Protein AF-A0A963SQX0-F1 (afdb_monomer_lite)

Secondary structure (DSSP, 8-state):
---TT---TT--HHHHHHHHHHHHHHHHHHHHHHHH-GGGTTSSS--HHHHHHHHHHHHHHHHHHHHHHHHT--TTSHHHHHHHHHHHHHHHHHT-

Sequence (96 aa):
MSDVNDIPKDLTFEQVVDGIEKFVITIEEEVEIHHSHPEWMDFDERCREEVNLLIRAAIIMDMLEGAIKHFNIPEDHDLHIRIIAARDYFETIDQV

Foldseek 3Di:
DDDPPVDPPPDDPVNLVVVLVVLLVVLVVLVVVCVVCCVQVVDPDGDPVRVVSLVVNVVSLVVSVVSCVVSVPDCPDPSNVSSVVSVVVSVVVVVD

Structure (mmCIF, N/CA/C/O backbone):
data_AF-A0A963SQX0-F1
#
_entry.id   AF-A0A963SQX0-F1
#
loop_
_atom_site.group_PDB
_atom_site.id
_atom_site.type_symbol
_atom_site.label_atom_id
_atom_site.label_alt_id
_atom_site.label_comp_id
_atom_site.label_asym_id
_atom_site.label_entity_id
_atom_site.label_seq_id
_atom_site.pdbx_PDB_ins_code
_atom_site.Cartn_x
_atom_site.Cartn_y
_atom_site.Cartn_z
_atom_site.occupancy
_atom_site.B_iso_or_equiv
_atom_site.auth_seq_id
_atom_site.auth_comp_id
_atom_site.auth_asym_id
_atom_site.auth_atom_id
_atom_site.pdbx_PDB_model_num
ATOM 1 N N . MET A 1 1 ? 16.313 -3.284 28.911 1.00 43.00 1 MET A N 1
ATOM 2 C CA . MET A 1 1 ? 15.755 -3.752 27.630 1.00 43.00 1 MET A CA 1
ATOM 3 C C . MET A 1 1 ? 14.259 -3.767 27.840 1.00 43.00 1 MET A C 1
ATOM 5 O O . MET A 1 1 ? 13.845 -4.457 28.760 1.00 43.00 1 MET A O 1
ATOM 9 N N . SER A 1 2 ? 13.508 -2.907 27.148 1.00 48.09 2 SER A N 1
ATOM 10 C CA . SER A 1 2 ? 12.045 -2.997 27.162 1.00 48.09 2 SER A CA 1
ATOM 11 C C . SER A 1 2 ? 11.666 -4.272 26.428 1.00 48.09 2 SER A C 1
ATOM 13 O O . SER A 1 2 ? 12.240 -4.564 25.374 1.00 48.09 2 SER A O 1
ATOM 15 N N . ASP A 1 3 ? 10.780 -5.054 27.021 1.00 51.62 3 ASP A N 1
ATOM 16 C CA . ASP A 1 3 ? 10.271 -6.257 26.384 1.00 51.62 3 ASP A CA 1
ATOM 17 C C . ASP A 1 3 ? 9.454 -5.830 25.156 1.00 51.62 3 ASP A C 1
ATOM 19 O O . ASP A 1 3 ? 8.812 -4.782 25.173 1.00 51.62 3 ASP A O 1
ATOM 23 N N . VAL A 1 4 ? 9.434 -6.618 24.080 1.00 53.97 4 VAL A N 1
ATOM 24 C CA . VAL A 1 4 ? 8.582 -6.314 22.902 1.00 53.97 4 VAL A CA 1
ATOM 25 C C . VAL A 1 4 ? 7.089 -6.275 23.291 1.00 53.97 4 VAL A C 1
ATOM 27 O O . VAL A 1 4 ? 6.268 -5.686 22.596 1.00 53.97 4 VAL A O 1
ATOM 30 N N . ASN A 1 5 ? 6.753 -6.833 24.457 1.00 54.88 5 ASN A N 1
ATOM 31 C CA . ASN A 1 5 ? 5.430 -6.791 25.070 1.00 54.88 5 ASN A CA 1
ATOM 32 C C . ASN A 1 5 ? 5.145 -5.518 25.897 1.00 54.88 5 ASN A C 1
ATOM 34 O O . ASN A 1 5 ? 4.034 -5.380 26.408 1.00 54.88 5 ASN A O 1
ATOM 38 N N . ASP A 1 6 ? 6.095 -4.583 26.028 1.00 61.09 6 ASP A N 1
ATOM 39 C CA . ASP A 1 6 ? 5.907 -3.279 26.689 1.00 61.09 6 ASP A CA 1
ATOM 40 C C . ASP A 1 6 ? 5.185 -2.277 25.768 1.00 61.09 6 ASP A C 1
ATOM 42 O O . ASP A 1 6 ? 5.562 -1.108 25.658 1.00 61.09 6 ASP A O 1
ATOM 46 N N . ILE A 1 7 ? 4.131 -2.726 25.084 1.00 61.44 7 ILE A N 1
ATOM 47 C CA . ILE A 1 7 ? 3.237 -1.819 24.367 1.00 61.44 7 ILE A CA 1
ATOM 48 C C . ILE A 1 7 ? 2.573 -0.931 25.429 1.00 61.44 7 ILE A C 1
ATOM 50 O O . ILE A 1 7 ? 1.991 -1.467 26.382 1.00 61.44 7 ILE A O 1
ATOM 54 N N . PRO A 1 8 ? 2.660 0.409 25.312 1.00 68.06 8 PRO A N 1
ATOM 55 C CA . PRO A 1 8 ? 1.982 1.308 26.230 1.00 68.06 8 PRO A CA 1
ATOM 56 C C . PRO A 1 8 ? 0.507 0.916 26.324 1.00 68.06 8 PRO A C 1
ATOM 58 O O . PRO A 1 8 ? -0.212 0.923 25.326 1.00 68.06 8 PRO A O 1
ATOM 61 N N . LYS A 1 9 ? 0.055 0.566 27.532 1.00 65.06 9 LYS A N 1
ATOM 62 C CA . LYS A 1 9 ? -1.322 0.103 27.789 1.00 65.06 9 LYS A CA 1
ATOM 63 C C . LYS A 1 9 ? -2.381 1.183 27.535 1.00 65.06 9 LYS A C 1
ATOM 65 O O . LYS A 1 9 ? -3.572 0.894 27.605 1.00 65.06 9 LYS A O 1
ATOM 70 N N . ASP A 1 10 ? -1.930 2.393 27.222 1.00 78.12 10 ASP A N 1
ATOM 71 C CA . ASP A 1 10 ? -2.728 3.607 27.120 1.00 78.12 10 ASP A CA 1
ATOM 72 C C . ASP A 1 10 ? -2.865 4.084 25.660 1.00 78.12 10 ASP A C 1
ATOM 74 O O . ASP A 1 10 ? -3.369 5.180 25.422 1.00 78.12 10 ASP A O 1
ATOM 78 N N . LEU A 1 11 ? -2.397 3.295 24.681 1.00 79.94 11 LEU A N 1
ATOM 79 C CA . LEU A 1 11 ? -2.524 3.628 23.261 1.00 79.94 11 LEU A CA 1
ATOM 80 C C . LEU A 1 11 ? -3.991 3.602 22.826 1.00 79.94 11 LEU A C 1
ATOM 82 O O . LEU A 1 11 ? -4.683 2.591 22.971 1.00 79.94 11 LEU A O 1
ATOM 86 N N . THR A 1 12 ? -4.460 4.710 22.256 1.00 87.94 12 THR A N 1
ATOM 87 C CA . THR A 1 12 ? -5.770 4.749 21.605 1.00 87.94 12 THR A CA 1
ATOM 88 C C . THR A 1 12 ? -5.700 4.068 20.240 1.00 87.94 12 THR A C 1
ATOM 90 O O . THR A 1 12 ? -4.645 4.001 19.610 1.00 87.94 12 THR A O 1
ATOM 93 N N . PHE A 1 13 ? -6.845 3.588 19.750 1.00 86.69 13 PHE A N 1
ATOM 94 C CA . PHE A 1 13 ? -6.937 3.046 18.392 1.00 86.69 13 PHE A CA 1
ATOM 95 C C . PHE A 1 13 ? -6.481 4.069 17.339 1.00 86.69 13 PHE A C 1
ATOM 97 O O . PHE A 1 13 ? -5.756 3.715 16.422 1.00 86.69 13 PHE A O 1
ATOM 104 N N . GLU A 1 14 ? -6.819 5.347 17.522 1.00 89.31 14 GLU A N 1
ATOM 105 C CA . GLU A 1 14 ? -6.381 6.448 16.653 1.00 89.31 14 GLU A CA 1
ATOM 106 C C . GLU A 1 14 ? -4.850 6.582 16.611 1.00 89.31 14 GLU A C 1
ATOM 108 O O . GLU A 1 14 ? -4.270 6.648 15.537 1.00 89.31 14 GLU A O 1
ATOM 113 N N . GLN A 1 15 ? -4.164 6.501 17.756 1.00 89.00 15 GLN A N 1
ATOM 114 C CA . GLN A 1 15 ? -2.696 6.550 17.793 1.00 89.00 15 GLN A CA 1
ATOM 115 C C . GLN A 1 15 ? -2.040 5.346 17.105 1.00 89.00 15 GLN A C 1
ATOM 117 O O . GLN A 1 15 ? -0.957 5.471 16.530 1.00 89.00 15 GLN A O 1
ATOM 122 N N . VAL A 1 16 ? -2.676 4.175 17.179 1.00 88.88 16 VAL A N 1
ATOM 123 C CA . VAL A 1 16 ? -2.238 2.975 16.456 1.00 88.88 16 VAL A CA 1
ATOM 124 C C . VAL A 1 16 ? -2.424 3.173 14.951 1.00 88.88 16 VAL A C 1
ATOM 126 O O . VAL A 1 16 ? -1.488 2.926 14.195 1.00 88.88 16 VAL A O 1
ATOM 129 N N . VAL A 1 17 ? -3.592 3.664 14.529 1.00 90.31 17 VAL A N 1
ATOM 130 C CA . VAL A 1 17 ? -3.910 3.981 13.129 1.00 90.31 17 VAL A CA 1
ATOM 131 C C . VAL A 1 17 ? -2.913 4.993 12.563 1.00 90.31 17 VAL A C 1
ATOM 133 O O . VAL A 1 17 ? -2.271 4.681 11.566 1.00 90.31 17 VAL A O 1
ATOM 136 N N . ASP A 1 18 ? -2.676 6.119 13.239 1.00 90.25 18 ASP A N 1
ATOM 137 C CA . ASP A 1 18 ? -1.705 7.146 12.825 1.00 90.25 18 ASP A CA 1
ATOM 138 C C . ASP A 1 18 ? -0.273 6.594 12.715 1.00 90.25 18 ASP A C 1
ATOM 140 O O . ASP A 1 18 ? 0.531 7.016 11.877 1.00 90.25 18 ASP A O 1
ATOM 144 N N . GLY A 1 19 ? 0.082 5.663 13.605 1.00 89.62 19 GLY A N 1
ATOM 145 C CA . GLY A 1 19 ? 1.378 4.993 13.590 1.00 89.62 19 GLY A CA 1
ATOM 146 C C . GLY A 1 19 ? 1.539 4.089 12.371 1.00 89.62 19 GLY A C 1
ATOM 147 O O . GLY A 1 19 ? 2.576 4.132 11.709 1.00 89.62 19 GLY A O 1
ATOM 148 N N . ILE A 1 20 ? 0.510 3.299 12.069 1.00 92.62 20 ILE A N 1
ATOM 149 C CA . ILE A 1 20 ? 0.480 2.356 10.946 1.00 92.62 20 ILE A CA 1
ATOM 150 C C . ILE A 1 20 ? 0.375 3.094 9.614 1.00 92.62 20 ILE A C 1
ATOM 152 O O . ILE A 1 20 ? 1.039 2.707 8.657 1.00 92.62 20 ILE A O 1
ATOM 156 N N . GLU A 1 21 ? -0.379 4.192 9.559 1.00 93.94 21 GLU A N 1
ATOM 157 C CA . GLU A 1 21 ? -0.579 4.980 8.345 1.00 93.94 21 GLU A CA 1
ATOM 158 C C . GLU A 1 21 ? 0.742 5.440 7.724 1.00 93.94 21 GLU A C 1
ATOM 160 O O . GLU A 1 21 ? 0.893 5.413 6.508 1.00 93.94 21 GLU A O 1
ATOM 165 N N . LYS A 1 22 ? 1.752 5.763 8.535 1.00 91.06 22 LYS A N 1
ATOM 166 C CA . LYS A 1 22 ? 3.079 6.128 8.018 1.00 91.06 22 LYS A CA 1
ATOM 167 C C . LYS A 1 22 ? 3.747 4.992 7.253 1.00 91.06 22 LYS A C 1
ATOM 169 O O . LYS A 1 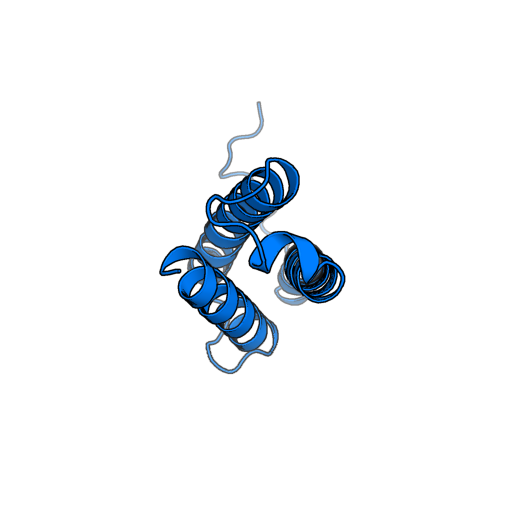22 ? 4.398 5.248 6.251 1.00 91.06 22 LYS A O 1
ATOM 174 N N . PHE A 1 23 ? 3.591 3.752 7.711 1.00 93.12 23 PHE A N 1
ATOM 175 C CA . PHE A 1 23 ? 4.116 2.583 7.004 1.00 93.12 23 PHE A CA 1
ATOM 176 C C . PHE A 1 23 ? 3.297 2.272 5.749 1.00 93.12 23 PHE A C 1
ATOM 178 O O . PHE A 1 23 ? 3.876 1.866 4.744 1.00 93.12 23 PHE A O 1
ATOM 185 N N . VAL A 1 24 ? 1.980 2.511 5.788 1.00 95.12 24 VAL A N 1
ATOM 186 C CA . VAL A 1 24 ? 1.110 2.400 4.606 1.00 95.12 24 VAL A CA 1
ATOM 187 C C . VAL A 1 24 ? 1.508 3.417 3.533 1.00 95.12 24 VAL A C 1
ATOM 189 O O . VAL A 1 24 ? 1.649 3.059 2.371 1.00 95.12 24 VAL A O 1
ATOM 192 N N . ILE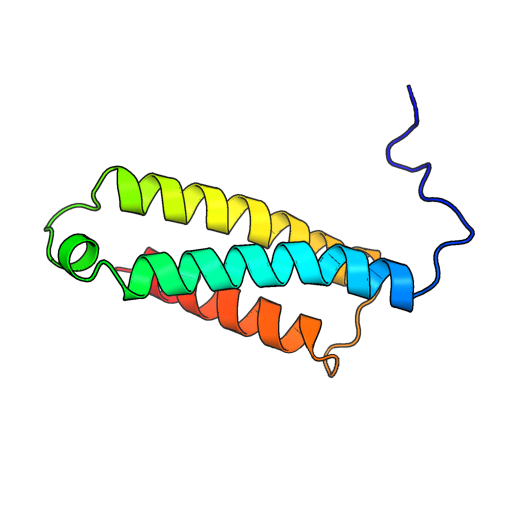 A 1 25 ? 1.783 4.663 3.914 1.00 95.31 25 ILE A N 1
ATOM 193 C CA . ILE A 1 25 ? 2.271 5.681 2.975 1.00 95.31 25 ILE A CA 1
ATOM 194 C C . ILE A 1 25 ? 3.616 5.256 2.377 1.00 95.31 25 ILE A C 1
ATOM 196 O O . ILE A 1 25 ? 3.783 5.319 1.165 1.00 95.31 25 ILE A O 1
ATOM 200 N N . THR A 1 26 ? 4.553 4.751 3.187 1.00 94.06 26 THR A N 1
ATOM 201 C CA . THR A 1 26 ? 5.846 4.278 2.667 1.00 94.06 26 THR A CA 1
ATOM 202 C C . THR A 1 26 ? 5.681 3.171 1.624 1.00 94.06 26 THR A C 1
ATOM 204 O O . THR A 1 26 ? 6.389 3.177 0.622 1.00 94.06 26 THR A O 1
ATOM 207 N N . ILE A 1 27 ? 4.767 2.211 1.823 1.00 95.00 27 ILE A N 1
ATOM 208 C CA . ILE A 1 27 ? 4.567 1.149 0.825 1.00 95.00 27 ILE A CA 1
ATOM 209 C C . ILE A 1 27 ? 3.913 1.690 -0.454 1.00 95.00 27 ILE A C 1
ATOM 211 O O . ILE A 1 27 ? 4.290 1.278 -1.548 1.00 95.00 27 ILE A O 1
ATOM 215 N N . GLU A 1 28 ? 2.997 2.652 -0.341 1.00 94.81 28 GLU A N 1
ATOM 216 C CA . GLU A 1 28 ? 2.400 3.336 -1.495 1.00 94.81 28 GLU A CA 1
ATOM 217 C C . GLU A 1 28 ? 3.439 4.148 -2.285 1.00 94.81 28 GLU A C 1
ATOM 219 O O . GLU A 1 28 ? 3.415 4.142 -3.516 1.00 94.81 28 GLU A O 1
ATOM 224 N N . GLU A 1 29 ? 4.397 4.780 -1.606 1.00 95.19 29 GLU A N 1
ATOM 225 C CA . GLU A 1 29 ? 5.529 5.454 -2.250 1.00 95.19 29 GLU A CA 1
ATOM 226 C C . GLU A 1 29 ? 6.414 4.462 -3.022 1.00 95.19 29 GLU A C 1
ATOM 228 O O . GLU A 1 29 ? 6.837 4.766 -4.136 1.00 95.19 29 GLU A O 1
ATOM 233 N N . GLU A 1 30 ? 6.663 3.255 -2.498 1.00 94.25 30 GLU A N 1
ATOM 234 C CA . GLU A 1 30 ? 7.395 2.214 -3.242 1.00 94.25 30 GLU A CA 1
ATOM 235 C C . GLU A 1 30 ? 6.617 1.770 -4.499 1.00 94.25 30 GLU A C 1
ATOM 237 O O . GLU A 1 30 ? 7.217 1.566 -5.555 1.00 94.25 30 GLU A O 1
ATOM 242 N N . VAL A 1 31 ? 5.281 1.690 -4.437 1.00 93.06 31 VAL A N 1
ATOM 243 C CA . VAL A 1 31 ? 4.435 1.438 -5.622 1.00 93.06 31 VAL A CA 1
ATOM 244 C C . VAL A 1 31 ? 4.580 2.563 -6.654 1.00 93.06 31 VAL A C 1
ATOM 246 O O . VAL A 1 31 ? 4.711 2.303 -7.851 1.00 93.06 31 VAL A O 1
ATOM 249 N N . GLU A 1 32 ? 4.577 3.824 -6.219 1.00 94.44 32 GLU A N 1
ATOM 250 C CA . GLU A 1 32 ? 4.749 4.979 -7.108 1.00 94.44 32 GLU A CA 1
ATOM 251 C C . GLU A 1 32 ? 6.155 5.036 -7.728 1.00 94.44 32 GLU A C 1
ATOM 253 O O . GLU A 1 32 ? 6.304 5.299 -8.927 1.00 94.44 32 GLU A O 1
ATOM 258 N N . ILE A 1 33 ? 7.196 4.727 -6.949 1.00 93.69 33 ILE A N 1
ATOM 259 C CA . ILE A 1 33 ? 8.566 4.593 -7.454 1.00 93.69 33 ILE A CA 1
ATOM 260 C C . ILE A 1 33 ? 8.603 3.525 -8.543 1.00 93.69 33 ILE A C 1
ATOM 262 O O . ILE A 1 33 ? 9.105 3.790 -9.631 1.00 93.69 33 ILE A O 1
ATOM 266 N N . HIS A 1 34 ? 8.019 2.355 -8.301 1.00 92.44 34 HIS A N 1
ATOM 267 C CA . HIS A 1 34 ? 8.005 1.286 -9.289 1.00 92.44 34 HIS A CA 1
ATOM 268 C C . HIS A 1 34 ? 7.269 1.692 -10.582 1.00 92.44 34 HIS A C 1
ATOM 270 O O . HIS A 1 34 ? 7.788 1.507 -11.680 1.00 92.44 34 HIS A O 1
ATOM 276 N N . HIS A 1 35 ? 6.112 2.357 -10.477 1.00 90.81 35 HIS A N 1
ATOM 277 C CA . HIS A 1 35 ? 5.387 2.882 -11.644 1.00 90.81 35 HIS A CA 1
ATOM 278 C C . HIS A 1 35 ? 6.132 3.971 -12.421 1.00 90.81 35 HIS A C 1
ATOM 280 O O . HIS A 1 35 ? 5.929 4.115 -13.628 1.00 90.81 35 HIS A O 1
ATOM 286 N N . SER A 1 36 ? 6.955 4.768 -11.741 1.00 93.38 36 SER A N 1
ATOM 287 C CA . SER A 1 36 ? 7.725 5.844 -12.371 1.00 93.38 36 SER A CA 1
ATOM 288 C C . SER A 1 36 ? 9.003 5.362 -13.062 1.00 93.38 36 SER A C 1
ATOM 290 O O . SER A 1 36 ? 9.609 6.155 -13.782 1.00 93.38 36 SER A O 1
ATOM 292 N N . HIS A 1 37 ? 9.363 4.083 -12.906 1.00 91.25 37 HIS A N 1
ATOM 293 C CA . HIS A 1 37 ? 10.537 3.463 -13.522 1.00 91.25 37 HIS A CA 1
ATOM 294 C C . HIS A 1 37 ? 10.141 2.270 -14.413 1.00 91.25 37 HIS A C 1
ATOM 296 O O . HIS A 1 37 ? 10.525 1.130 -14.139 1.00 91.25 37 HIS A O 1
ATOM 302 N N . PRO A 1 38 ? 9.361 2.492 -15.492 1.00 87.38 38 PRO A N 1
ATOM 303 C CA . PRO A 1 38 ? 8.949 1.419 -16.399 1.00 87.38 38 PRO A CA 1
ATOM 304 C C . PRO A 1 38 ? 10.143 0.703 -17.038 1.00 87.38 38 PRO A C 1
ATOM 306 O O . PRO A 1 38 ? 10.030 -0.464 -17.397 1.00 87.38 38 PRO A O 1
ATOM 309 N N . GLU A 1 39 ? 11.299 1.363 -17.138 1.00 86.44 39 GLU A N 1
ATOM 310 C CA . GLU A 1 39 ? 12.519 0.750 -17.642 1.00 86.44 39 GLU A CA 1
ATOM 311 C C . GLU A 1 39 ? 13.003 -0.421 -16.782 1.00 86.44 39 GLU A C 1
ATOM 313 O O . GLU A 1 39 ? 13.734 -1.255 -17.297 1.00 86.44 39 GLU A O 1
ATOM 318 N N . TRP A 1 40 ? 12.601 -0.524 -15.508 1.00 87.31 40 TRP A N 1
ATOM 319 C CA . TRP A 1 40 ? 12.912 -1.690 -14.672 1.00 87.31 40 TRP A CA 1
ATOM 320 C C . TRP A 1 40 ? 12.147 -2.939 -15.124 1.00 87.31 40 TRP A C 1
ATOM 322 O O . TRP A 1 40 ? 12.681 -4.038 -15.038 1.00 87.31 40 TRP A O 1
ATOM 332 N N . MET A 1 41 ? 10.958 -2.757 -15.704 1.00 75.19 41 MET A N 1
ATOM 333 C CA . MET A 1 41 ? 10.092 -3.837 -16.194 1.00 75.19 41 MET A CA 1
ATOM 334 C C . MET A 1 41 ? 10.471 -4.340 -17.596 1.00 75.19 41 MET A C 1
ATOM 336 O O . MET A 1 41 ? 9.964 -5.368 -18.037 1.00 75.19 41 MET A O 1
ATOM 340 N N . ASP A 1 42 ? 11.336 -3.614 -18.311 1.00 76.50 42 ASP A N 1
ATOM 341 C CA . ASP A 1 42 ? 11.732 -3.908 -19.696 1.00 76.50 42 ASP A CA 1
ATOM 342 C C . ASP A 1 42 ? 12.977 -4.821 -19.794 1.00 76.50 42 ASP A C 1
ATOM 344 O O . ASP A 1 42 ? 13.509 -5.040 -20.888 1.00 76.50 42 ASP A O 1
ATOM 348 N N . PHE A 1 43 ? 13.470 -5.352 -18.670 1.00 67.38 43 PHE A N 1
ATOM 349 C CA . PHE A 1 43 ? 14.631 -6.243 -18.638 1.00 67.38 43 PHE A CA 1
ATOM 350 C C . PHE A 1 43 ? 14.233 -7.725 -18.600 1.00 67.38 43 PHE A C 1
ATOM 352 O O . PHE A 1 43 ? 13.281 -8.112 -17.931 1.00 67.38 43 PHE A O 1
ATOM 359 N N . ASP A 1 44 ? 15.033 -8.579 -19.255 1.00 77.75 44 ASP A N 1
ATOM 360 C CA . ASP A 1 44 ? 14.904 -10.045 -19.147 1.00 77.75 44 ASP A CA 1
ATOM 361 C C . ASP A 1 44 ? 15.172 -10.555 -17.711 1.00 77.75 44 ASP A C 1
ATOM 363 O O . ASP A 1 44 ? 14.773 -11.662 -17.354 1.00 77.75 44 ASP A O 1
ATOM 367 N N . GLU A 1 45 ? 15.870 -9.759 -16.893 1.00 81.94 45 GLU A N 1
ATOM 368 C CA . GLU A 1 45 ? 16.146 -10.012 -15.477 1.00 81.94 45 GLU A CA 1
ATOM 369 C C . GLU A 1 45 ? 15.944 -8.723 -14.669 1.00 81.94 45 GLU A C 1
ATOM 371 O O . GLU A 1 45 ? 16.389 -7.653 -15.093 1.00 81.94 45 GLU A O 1
ATOM 376 N N . ARG A 1 46 ? 15.341 -8.831 -13.477 1.00 86.88 46 ARG A N 1
ATOM 377 C CA . ARG A 1 46 ? 15.090 -7.682 -12.592 1.00 86.88 46 ARG A CA 1
ATOM 378 C C . ARG A 1 46 ? 16.376 -6.924 -12.273 1.00 86.88 46 ARG A C 1
ATOM 380 O O . ARG A 1 46 ? 17.394 -7.517 -11.892 1.00 86.88 46 ARG A O 1
ATOM 387 N N . CYS A 1 47 ? 16.327 -5.599 -12.383 1.00 89.88 47 CYS A N 1
ATOM 388 C CA . CYS A 1 47 ? 17.479 -4.763 -12.062 1.00 89.88 47 CYS A CA 1
ATOM 389 C C . CYS A 1 47 ? 17.730 -4.737 -10.542 1.00 89.88 47 CYS A C 1
ATOM 391 O O . CYS A 1 47 ? 16.891 -5.125 -9.723 1.00 89.88 47 CYS A O 1
ATOM 393 N N . ARG A 1 48 ? 18.911 -4.271 -10.122 1.00 91.44 48 ARG A N 1
ATOM 394 C CA . ARG A 1 48 ? 19.268 -4.244 -8.694 1.00 91.44 48 ARG A CA 1
ATOM 395 C C . ARG A 1 48 ? 18.321 -3.348 -7.893 1.00 91.44 48 ARG A C 1
ATOM 397 O O . ARG A 1 48 ? 18.026 -3.638 -6.735 1.00 91.44 48 ARG A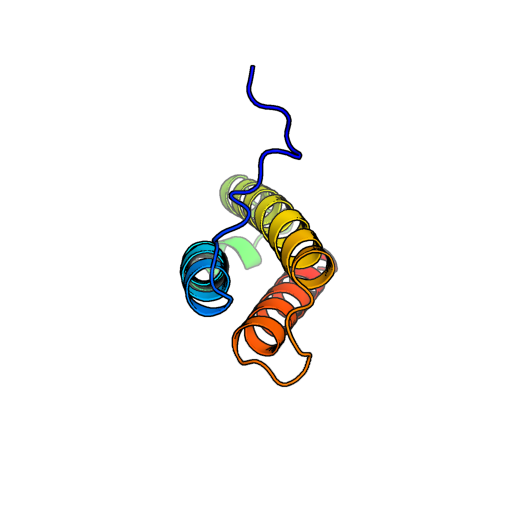 O 1
ATOM 404 N N . GLU A 1 49 ? 17.908 -2.237 -8.482 1.00 92.38 49 GLU A N 1
ATOM 405 C CA . GLU A 1 49 ? 17.040 -1.234 -7.880 1.00 92.38 49 GLU A CA 1
ATOM 406 C C . GLU A 1 49 ? 15.640 -1.801 -7.622 1.00 92.38 49 GLU A C 1
ATOM 408 O O . GLU A 1 49 ? 15.149 -1.690 -6.497 1.00 92.38 49 GLU A O 1
ATOM 413 N N . GLU A 1 50 ? 15.073 -2.498 -8.605 1.00 91.62 50 GLU A N 1
ATOM 414 C CA . GLU A 1 50 ? 13.797 -3.206 -8.500 1.00 91.62 50 GLU A CA 1
ATOM 415 C C . GLU A 1 50 ? 13.855 -4.306 -7.434 1.00 91.62 50 GLU A C 1
ATOM 417 O O . GLU A 1 50 ? 13.022 -4.339 -6.534 1.00 91.62 50 GLU A O 1
ATOM 422 N N . VAL A 1 51 ? 14.899 -5.145 -7.433 1.00 91.50 51 VAL A N 1
ATOM 423 C CA . VAL A 1 51 ? 15.077 -6.180 -6.397 1.00 91.50 51 VAL A CA 1
ATOM 424 C C . VAL A 1 51 ? 15.144 -5.562 -4.998 1.00 91.50 51 VAL A C 1
ATOM 426 O O . VAL A 1 51 ? 14.511 -6.055 -4.063 1.00 91.50 51 VAL A O 1
ATOM 429 N N . ASN A 1 52 ? 15.886 -4.464 -4.828 1.00 92.56 52 ASN A N 1
ATOM 430 C CA . ASN A 1 52 ? 15.953 -3.779 -3.538 1.00 92.56 52 ASN A CA 1
ATOM 431 C C . ASN A 1 52 ? 14.591 -3.214 -3.122 1.00 92.56 52 ASN A C 1
ATOM 433 O O . ASN A 1 52 ? 14.291 -3.201 -1.928 1.00 92.56 52 ASN A O 1
ATOM 437 N N . LEU A 1 53 ? 13.810 -2.703 -4.075 1.00 93.56 53 LEU A N 1
ATOM 438 C CA . LEU A 1 53 ? 12.462 -2.203 -3.834 1.00 93.56 53 LEU A CA 1
ATOM 439 C C . LEU A 1 53 ? 11.548 -3.331 -3.364 1.00 93.56 53 LEU A C 1
ATOM 441 O O . LEU A 1 53 ? 10.968 -3.218 -2.288 1.00 93.56 53 LEU A O 1
ATOM 445 N N . LEU A 1 54 ? 11.505 -4.448 -4.092 1.00 91.69 54 LEU A N 1
ATOM 446 C CA . LEU A 1 54 ? 10.687 -5.612 -3.744 1.00 91.69 54 LEU A CA 1
ATOM 447 C C . LEU A 1 54 ? 11.037 -6.167 -2.356 1.00 91.69 54 LEU A C 1
ATOM 449 O O . LEU A 1 54 ? 10.147 -6.487 -1.574 1.00 91.69 54 LEU A O 1
ATOM 453 N N . ILE A 1 55 ? 12.326 -6.212 -1.998 1.00 92.31 55 ILE A N 1
ATOM 454 C CA . ILE A 1 55 ? 12.761 -6.636 -0.658 1.00 92.31 55 ILE A CA 1
ATOM 455 C C . ILE A 1 55 ? 12.260 -5.670 0.424 1.00 92.31 55 ILE A C 1
ATOM 457 O O . ILE A 1 55 ? 11.762 -6.119 1.457 1.00 92.31 55 ILE A O 1
ATOM 461 N N . ARG A 1 56 ? 12.390 -4.350 0.223 1.00 93.38 56 ARG A N 1
ATOM 462 C CA . ARG A 1 56 ? 11.889 -3.359 1.194 1.00 93.38 56 ARG A CA 1
ATOM 463 C C . ARG A 1 56 ? 10.373 -3.449 1.335 1.00 93.38 56 ARG A C 1
ATOM 465 O O . ARG A 1 56 ? 9.881 -3.480 2.461 1.00 93.38 56 ARG A O 1
ATOM 472 N N . ALA A 1 57 ? 9.670 -3.548 0.210 1.00 93.06 57 ALA A N 1
ATOM 473 C CA . ALA A 1 57 ? 8.226 -3.698 0.157 1.00 93.06 57 ALA A CA 1
ATOM 474 C C . ALA A 1 57 ? 7.767 -4.939 0.933 1.00 93.06 57 ALA A C 1
ATOM 476 O O . ALA A 1 57 ? 6.920 -4.824 1.814 1.00 93.06 57 ALA A O 1
ATOM 477 N N . ALA A 1 58 ? 8.397 -6.094 0.701 1.00 91.88 58 ALA A N 1
ATOM 478 C CA . ALA A 1 58 ? 8.085 -7.336 1.406 1.00 91.88 58 ALA A CA 1
ATOM 479 C C . ALA A 1 58 ? 8.271 -7.221 2.930 1.00 91.88 58 ALA A C 1
ATOM 481 O O . ALA A 1 58 ? 7.423 -7.683 3.691 1.00 91.88 58 ALA A O 1
ATOM 482 N N . ILE A 1 59 ? 9.347 -6.569 3.392 1.00 92.88 59 ILE A N 1
ATOM 483 C CA . ILE A 1 59 ? 9.595 -6.355 4.829 1.00 92.88 59 ILE A CA 1
ATOM 484 C C . ILE A 1 59 ? 8.508 -5.469 5.449 1.00 92.88 59 ILE A C 1
ATOM 486 O O . ILE A 1 59 ? 7.996 -5.780 6.523 1.00 92.88 59 ILE A O 1
ATOM 490 N N . ILE A 1 60 ? 8.155 -4.361 4.791 1.00 93.31 60 ILE A N 1
ATOM 491 C CA . ILE A 1 60 ? 7.131 -3.435 5.294 1.00 93.31 60 ILE A CA 1
ATOM 492 C C . ILE A 1 60 ? 5.759 -4.117 5.305 1.00 93.31 60 ILE A C 1
ATOM 494 O O . ILE A 1 60 ? 5.024 -3.990 6.283 1.00 93.31 60 ILE A O 1
ATOM 498 N N . MET A 1 61 ? 5.434 -4.880 4.262 1.00 93.50 61 MET A N 1
ATOM 499 C CA . MET A 1 61 ? 4.182 -5.628 4.164 1.00 93.50 61 MET A CA 1
ATOM 500 C C . MET A 1 61 ? 4.031 -6.664 5.281 1.00 93.50 61 MET A C 1
ATOM 502 O O . MET A 1 61 ? 2.996 -6.670 5.943 1.00 93.50 61 MET A O 1
ATOM 506 N N . ASP A 1 62 ? 5.063 -7.462 5.572 1.00 92.31 62 ASP A N 1
ATOM 507 C CA . ASP A 1 62 ? 5.040 -8.429 6.686 1.00 92.31 62 ASP A CA 1
ATOM 508 C C . ASP A 1 62 ? 4.769 -7.734 8.036 1.00 92.31 62 ASP A C 1
ATOM 510 O O . ASP A 1 62 ? 3.949 -8.182 8.845 1.00 92.31 62 ASP A O 1
ATOM 514 N N . MET A 1 63 ? 5.380 -6.563 8.254 1.00 91.56 63 MET A N 1
ATOM 515 C CA . MET A 1 63 ? 5.116 -5.748 9.443 1.00 91.56 63 MET A CA 1
ATOM 516 C C . MET A 1 63 ? 3.667 -5.239 9.496 1.00 91.56 63 MET A C 1
ATOM 518 O O . MET A 1 63 ? 3.050 -5.263 10.565 1.00 91.56 63 MET A O 1
ATOM 522 N N . LEU A 1 64 ? 3.120 -4.780 8.367 1.00 93.44 64 LEU A N 1
ATOM 523 C CA . LEU A 1 64 ? 1.752 -4.264 8.257 1.00 93.44 64 LEU A CA 1
ATOM 524 C C . LEU A 1 64 ? 0.704 -5.364 8.476 1.00 93.44 64 LEU A C 1
ATOM 526 O O . LEU A 1 64 ? -0.251 -5.156 9.226 1.00 93.44 64 LEU A O 1
ATOM 530 N N . GLU A 1 65 ? 0.898 -6.551 7.903 1.00 91.00 65 GLU A N 1
ATOM 531 C CA . GLU A 1 65 ? 0.023 -7.710 8.123 1.00 91.00 65 GLU A CA 1
ATOM 532 C C . GLU A 1 65 ? 0.040 -8.157 9.590 1.00 91.00 65 GLU A C 1
ATOM 534 O O . GLU A 1 65 ? -1.011 -8.404 10.201 1.00 91.00 65 GLU A O 1
ATOM 539 N N . GLY A 1 66 ? 1.232 -8.187 10.195 1.00 90.44 66 GLY A N 1
ATOM 540 C CA . GLY A 1 66 ? 1.394 -8.415 11.626 1.00 90.44 66 GLY A CA 1
ATOM 541 C C . GLY A 1 66 ? 0.634 -7.384 12.463 1.00 90.44 66 GLY A C 1
ATOM 542 O O . GLY A 1 66 ? -0.049 -7.754 13.422 1.00 90.44 66 GLY A O 1
ATOM 543 N N . ALA A 1 67 ? 0.695 -6.106 12.081 1.00 88.56 67 ALA A N 1
ATOM 544 C CA . ALA A 1 67 ? 0.013 -5.017 12.770 1.00 88.56 67 ALA A CA 1
ATOM 545 C C . ALA A 1 67 ? -1.518 -5.114 12.659 1.00 88.56 67 ALA A C 1
ATOM 547 O O . ALA A 1 67 ? -2.193 -4.993 13.684 1.00 88.56 67 ALA A O 1
ATOM 548 N N . ILE A 1 68 ? -2.071 -5.411 11.474 1.00 89.44 68 ILE A N 1
ATOM 549 C CA . ILE A 1 68 ? -3.519 -5.637 11.286 1.00 89.44 68 ILE A CA 1
ATOM 550 C C . ILE A 1 68 ? -4.018 -6.684 12.282 1.00 89.44 68 ILE A C 1
ATOM 552 O O . ILE A 1 68 ? -4.988 -6.451 13.008 1.00 89.44 68 ILE A O 1
ATOM 556 N N . LYS A 1 69 ? -3.324 -7.826 12.348 1.00 89.38 69 LYS A N 1
ATOM 557 C CA . LYS A 1 69 ? -3.699 -8.940 13.221 1.00 89.38 69 LYS A CA 1
ATOM 558 C C . LYS A 1 69 ? -3.513 -8.607 14.699 1.00 89.38 69 LYS A C 1
ATOM 560 O O . LYS A 1 69 ? -4.359 -8.961 15.514 1.00 89.38 69 LYS A O 1
ATOM 565 N N . HIS A 1 70 ? -2.405 -7.963 15.059 1.00 89.06 70 HIS A N 1
ATOM 566 C CA . HIS A 1 70 ? -2.081 -7.666 16.452 1.00 89.06 70 HIS A CA 1
ATOM 567 C C . HIS A 1 70 ? -3.034 -6.628 17.058 1.00 89.06 70 HIS A C 1
ATOM 569 O O . HIS A 1 70 ? -3.482 -6.789 18.193 1.00 89.06 70 HIS A O 1
ATOM 575 N N . PHE A 1 71 ? -3.378 -5.592 16.291 1.00 88.75 71 PHE A N 1
ATOM 576 C CA . PHE A 1 71 ? -4.232 -4.496 16.746 1.00 88.75 71 PHE A CA 1
ATOM 577 C C . PHE A 1 71 ? -5.717 -4.675 16.403 1.00 88.75 71 PHE A C 1
ATOM 579 O O . PHE A 1 71 ? -6.522 -3.820 16.760 1.00 88.75 71 PHE A O 1
ATOM 586 N N . ASN A 1 72 ? -6.096 -5.795 15.775 1.00 88.62 72 ASN A N 1
ATOM 587 C CA . ASN A 1 72 ? -7.463 -6.092 15.333 1.00 88.62 72 ASN A CA 1
ATOM 588 C C . ASN A 1 72 ? -8.061 -4.964 14.475 1.00 88.62 72 ASN A C 1
ATOM 590 O O . ASN A 1 72 ? -9.168 -4.491 14.741 1.00 88.62 72 ASN A O 1
ATOM 594 N N . ILE A 1 73 ? -7.316 -4.513 13.462 1.00 89.50 73 ILE A N 1
ATOM 595 C CA . ILE A 1 73 ? -7.808 -3.485 12.536 1.00 89.50 73 ILE A CA 1
ATOM 596 C C . ILE A 1 73 ? -8.993 -4.060 11.744 1.00 89.5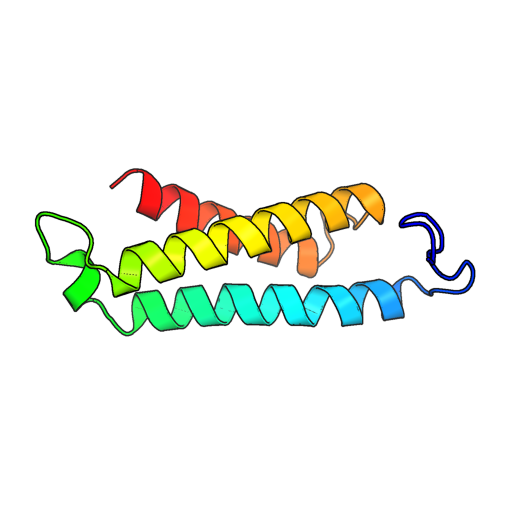0 73 ILE A C 1
ATOM 598 O O . ILE A 1 73 ? -8.830 -5.114 11.121 1.00 89.50 73 ILE A O 1
ATOM 602 N N . PRO A 1 74 ? -10.168 -3.400 11.749 1.00 91.44 74 PRO A N 1
ATOM 603 C CA . PRO A 1 74 ? -11.347 -3.890 11.039 1.00 91.44 74 PRO A CA 1
ATOM 604 C C . PRO A 1 74 ? -11.105 -4.060 9.535 1.00 91.44 74 PRO A C 1
ATOM 606 O O . PRO A 1 74 ? -10.392 -3.266 8.925 1.00 91.44 74 PRO A O 1
ATOM 609 N N . GLU A 1 75 ? -11.720 -5.078 8.931 1.00 91.50 75 GLU A N 1
ATOM 610 C CA . GLU A 1 75 ? -11.611 -5.358 7.487 1.00 91.50 75 GLU A CA 1
ATOM 611 C C . GLU A 1 75 ? -12.197 -4.243 6.608 1.00 91.50 75 GLU A C 1
ATOM 613 O O . GLU A 1 75 ? -11.747 -4.038 5.485 1.00 91.50 75 GLU A O 1
ATOM 618 N N . ASP A 1 76 ? -13.177 -3.499 7.120 1.00 93.06 76 ASP A N 1
ATOM 619 C CA . ASP A 1 76 ? -13.802 -2.354 6.454 1.00 93.06 76 ASP A CA 1
ATOM 620 C C . ASP A 1 76 ? -13.072 -1.024 6.711 1.00 93.06 76 ASP A C 1
ATOM 622 O O . ASP A 1 76 ? -13.476 0.016 6.188 1.00 93.06 76 ASP A O 1
ATOM 626 N N . HIS A 1 77 ? -11.994 -1.039 7.502 1.00 94.19 77 HIS A N 1
ATOM 627 C CA . HIS A 1 77 ? -11.182 0.143 7.756 1.00 94.19 77 HIS A CA 1
ATOM 628 C C . HIS A 1 77 ? -10.297 0.478 6.548 1.00 94.19 77 HIS A C 1
ATOM 630 O O . HIS A 1 77 ? -9.694 -0.404 5.937 1.00 94.19 77 HIS A O 1
ATOM 636 N N . ASP A 1 78 ? -10.133 1.774 6.267 1.00 94.1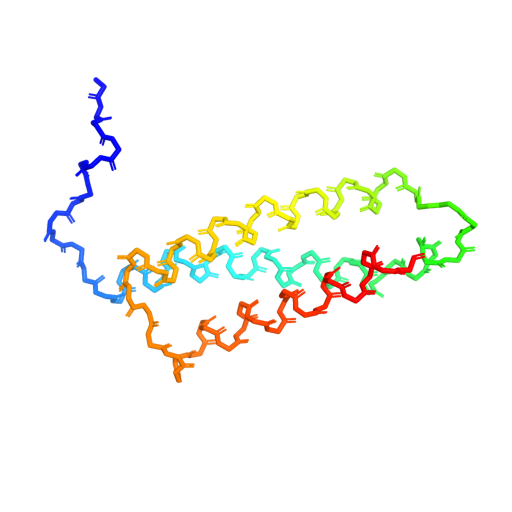2 78 ASP A N 1
ATOM 637 C CA . ASP A 1 78 ? -9.364 2.285 5.123 1.00 94.12 78 ASP A CA 1
ATOM 638 C C . ASP A 1 78 ? -7.936 1.709 5.048 1.00 94.12 78 ASP A C 1
ATOM 640 O O . ASP A 1 78 ? -7.526 1.190 4.012 1.00 94.12 78 ASP A O 1
ATOM 644 N N . LEU A 1 79 ? -7.212 1.687 6.177 1.00 93.06 79 LEU A N 1
ATOM 645 C CA . LEU A 1 79 ? -5.883 1.062 6.252 1.00 93.06 79 LEU A CA 1
ATOM 646 C C . LEU A 1 79 ? -5.870 -0.400 5.793 1.00 93.06 79 LEU A C 1
ATOM 648 O O . LEU A 1 79 ? -4.940 -0.798 5.102 1.00 93.06 79 LEU A O 1
ATOM 652 N N . HIS A 1 80 ? -6.874 -1.200 6.163 1.00 92.75 80 HIS A N 1
ATOM 653 C CA . HIS A 1 80 ? -6.914 -2.606 5.765 1.00 92.75 80 HIS A CA 1
ATOM 654 C C . HIS A 1 80 ? -7.024 -2.708 4.241 1.00 92.75 80 HIS A C 1
ATOM 656 O O . HIS A 1 80 ? -6.247 -3.421 3.611 1.00 92.75 80 HIS A O 1
ATOM 662 N N . ILE A 1 81 ? -7.930 -1.934 3.640 1.00 93.69 81 ILE A N 1
ATOM 663 C CA . ILE A 1 81 ? -8.141 -1.896 2.188 1.00 93.69 81 ILE A CA 1
ATOM 664 C C . ILE A 1 81 ? -6.855 -1.479 1.461 1.00 93.69 81 ILE A C 1
ATOM 666 O O . ILE A 1 81 ? -6.456 -2.130 0.496 1.00 93.69 81 ILE A O 1
ATOM 670 N N . ARG A 1 82 ? -6.181 -0.428 1.943 1.00 95.12 82 ARG A N 1
ATOM 671 C CA . ARG A 1 82 ? -4.933 0.087 1.354 1.00 95.12 82 ARG A CA 1
ATOM 672 C C . ARG A 1 82 ? -3.787 -0.920 1.444 1.00 95.12 82 ARG A C 1
ATOM 674 O O . ARG A 1 82 ? -3.093 -1.140 0.456 1.00 95.12 82 ARG A O 1
ATOM 681 N N . ILE A 1 83 ? -3.634 -1.588 2.590 1.00 93.38 83 ILE A N 1
ATOM 682 C CA . ILE A 1 83 ? -2.619 -2.635 2.782 1.00 93.38 83 ILE A CA 1
ATOM 683 C C . ILE A 1 83 ? -2.863 -3.805 1.821 1.00 93.38 83 ILE A C 1
ATOM 685 O O . ILE A 1 83 ? -1.927 -4.267 1.172 1.00 93.38 83 ILE A O 1
ATOM 689 N N . ILE A 1 84 ? -4.113 -4.252 1.671 1.00 92.06 84 ILE A N 1
ATOM 690 C CA . ILE A 1 84 ? -4.464 -5.325 0.728 1.00 92.06 84 ILE A CA 1
ATOM 691 C C . ILE A 1 84 ? -4.177 -4.913 -0.720 1.00 92.06 84 ILE A C 1
ATOM 693 O O . ILE A 1 84 ? -3.589 -5.692 -1.462 1.00 92.06 84 ILE A O 1
ATOM 697 N N . ALA A 1 85 ? -4.515 -3.683 -1.114 1.00 93.06 85 ALA A N 1
ATOM 698 C CA . ALA A 1 85 ? -4.223 -3.190 -2.459 1.00 93.06 85 ALA A CA 1
ATOM 699 C C . ALA A 1 85 ? -2.711 -3.165 -2.759 1.00 93.06 85 ALA A C 1
ATOM 701 O O . ALA A 1 85 ? -2.292 -3.576 -3.842 1.00 93.06 85 ALA A O 1
ATOM 702 N N . ALA A 1 86 ? -1.889 -2.728 -1.799 1.00 93.38 86 ALA A N 1
ATOM 703 C CA . ALA A 1 86 ? -0.433 -2.750 -1.931 1.00 93.38 86 ALA A CA 1
ATOM 704 C C . ALA A 1 86 ? 0.119 -4.185 -2.008 1.00 93.38 86 ALA A C 1
ATOM 706 O O . ALA A 1 86 ? 0.994 -4.462 -2.830 1.00 93.38 86 ALA A O 1
ATOM 707 N N . ARG A 1 87 ? -0.419 -5.116 -1.206 1.00 92.06 87 ARG A N 1
ATOM 708 C CA . ARG A 1 87 ? -0.061 -6.541 -1.275 1.00 92.06 87 ARG A CA 1
ATOM 709 C C . ARG A 1 87 ? -0.315 -7.108 -2.667 1.00 92.06 87 ARG A C 1
ATOM 711 O O . ARG A 1 87 ? 0.597 -7.652 -3.283 1.00 92.06 87 ARG A O 1
ATOM 718 N N . ASP A 1 88 ? -1.542 -6.952 -3.157 1.00 92.50 88 ASP A N 1
ATOM 719 C CA . ASP A 1 88 ? -1.980 -7.532 -4.425 1.00 92.50 88 ASP A CA 1
ATOM 720 C C . ASP A 1 88 ? -1.132 -6.997 -5.598 1.00 92.50 88 ASP A C 1
ATOM 722 O O . ASP A 1 88 ? -0.824 -7.730 -6.543 1.00 92.50 88 ASP A O 1
ATOM 726 N N . TYR A 1 89 ? -0.685 -5.738 -5.519 1.00 92.81 89 TYR A N 1
ATOM 727 C CA . TYR A 1 89 ? 0.257 -5.155 -6.474 1.00 92.81 89 TYR A CA 1
ATOM 728 C C . TYR A 1 89 ? 1.608 -5.886 -6.495 1.00 92.81 89 TYR A C 1
ATOM 730 O O . TYR A 1 89 ? 2.041 -6.353 -7.550 1.00 92.81 89 TYR A O 1
ATOM 738 N N . PHE A 1 90 ? 2.266 -6.018 -5.341 1.00 89.62 90 PHE A N 1
ATOM 739 C CA . PHE A 1 90 ? 3.590 -6.642 -5.265 1.00 89.62 90 PHE A CA 1
ATOM 740 C C . PHE A 1 90 ? 3.556 -8.151 -5.526 1.00 89.62 90 PHE A C 1
ATOM 742 O O . PHE A 1 90 ? 4.479 -8.671 -6.148 1.00 89.62 90 PHE A O 1
ATOM 749 N N . GLU A 1 91 ? 2.481 -8.845 -5.148 1.00 88.12 91 GLU A N 1
ATOM 750 C CA . GLU A 1 91 ? 2.272 -10.251 -5.520 1.00 88.12 91 GLU A CA 1
ATOM 751 C C . GLU A 1 91 ? 2.134 -10.435 -7.036 1.00 88.12 91 GLU A C 1
ATOM 753 O O . GLU A 1 91 ? 2.595 -11.438 -7.581 1.00 88.12 91 GLU A O 1
ATOM 758 N N . THR A 1 92 ? 1.519 -9.469 -7.726 1.00 85.94 92 THR A N 1
ATOM 759 C CA . THR A 1 92 ? 1.392 -9.505 -9.188 1.00 85.94 92 THR A CA 1
ATOM 760 C C . THR A 1 92 ? 2.751 -9.342 -9.863 1.00 85.94 92 THR A C 1
ATOM 762 O O . THR A 1 92 ? 3.025 -10.032 -10.839 1.00 85.94 92 THR A O 1
ATOM 765 N N . ILE A 1 93 ? 3.608 -8.460 -9.342 1.00 82.25 93 ILE A N 1
ATOM 766 C CA . ILE A 1 93 ? 4.951 -8.233 -9.893 1.00 82.25 93 ILE A CA 1
ATOM 767 C C . ILE A 1 93 ? 5.869 -9.417 -9.606 1.00 82.25 93 ILE A C 1
ATOM 769 O O . ILE A 1 93 ? 6.631 -9.812 -10.479 1.00 82.25 93 ILE A O 1
ATOM 773 N N . ASP A 1 94 ? 5.789 -10.018 -8.415 1.00 67.50 94 ASP A N 1
ATOM 774 C CA . ASP A 1 94 ? 6.705 -11.102 -8.053 1.00 67.50 94 ASP A CA 1
ATOM 775 C C . ASP A 1 94 ? 6.492 -12.383 -8.888 1.00 67.50 94 ASP A C 1
ATOM 777 O O . ASP A 1 94 ? 7.411 -13.189 -9.032 1.00 67.50 94 ASP A O 1
ATOM 781 N N . GLN A 1 95 ? 5.305 -12.548 -9.482 1.00 57.91 95 GLN A N 1
ATOM 782 C CA . GLN A 1 95 ? 4.962 -13.656 -10.383 1.00 57.91 95 GLN A CA 1
ATOM 783 C C . GLN A 1 95 ? 5.439 -13.469 -11.836 1.00 57.91 95 GLN A C 1
ATOM 785 O O . GLN A 1 95 ? 5.299 -14.409 -12.627 1.00 57.91 95 GLN A O 1
ATOM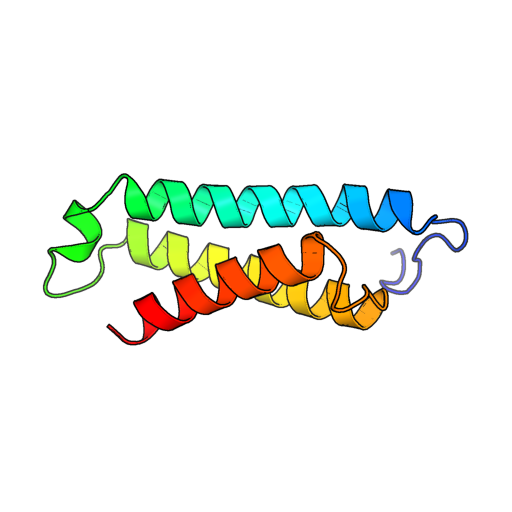 790 N N . VAL A 1 96 ? 5.966 -12.290 -12.187 1.00 48.50 96 VAL A N 1
ATOM 791 C CA . VAL A 1 96 ? 6.535 -11.956 -13.508 1.00 48.50 96 VAL A CA 1
ATOM 792 C C . VAL A 1 96 ? 8.051 -12.093 -13.468 1.00 48.50 96 VAL A C 1
ATOM 794 O O . VAL A 1 96 ? 8.581 -12.783 -14.364 1.00 48.50 96 VAL A O 1
#

Radius of gyration: 15.64 Å; chains: 1; bounding box: 33×21×48 Å

pLDDT: mean 86.07, std 12.31, range [43.0, 95.31]